Protein AF-A0A6J4BZM1-F1 (afdb_monomer_lite)

Sequence (151 aa):
MLGYVDTMAEWQPSRMEAAGASPVDELRHRTFAWNDILFYLSGPLAELRWRRRSREFLWLAASEMAERRIGDEDIDDDSDLGRVRRRLCWLQPGDERAAFIRAWLEAEELVARNMPATEWIARELCDCGCDARLRGRRRMGRRRCDCAQAH

Radius of gyration: 19.93 Å; chains: 1; bounding box: 48×34×55 Å

Secondary structure (DSSP, 8-state):
--------------HHHHHTS-HHHHHHHHHHHHHHHHHHHHHHHHHHHHTT--HHHHHHHHHHHHHHHHS-TTS-TTSHHHHHHHHHHHHSTT-HHHHHHHHHHHHHHHHHHHHHHHHHHHHHHHHHHHHHHHHHHTTS------TT---

pLDDT: mean 73.4, std 17.33, range [28.84, 94.38]

Structure (mmCIF, N/CA/C/O backbone):
data_AF-A0A6J4BZM1-F1
#
_entry.id   AF-A0A6J4BZM1-F1
#
loop_
_atom_site.group_PDB
_atom_site.id
_atom_site.type_symbol
_atom_site.label_atom_id
_atom_site.label_alt_id
_atom_site.label_comp_id
_atom_site.label_asym_id
_atom_site.label_entity_id
_atom_site.label_seq_id
_atom_site.pdbx_PDB_ins_code
_atom_site.Cartn_x
_atom_site.Cartn_y
_atom_site.Cartn_z
_atom_site.occupancy
_atom_site.B_iso_or_equiv
_atom_site.auth_seq_id
_atom_site.auth_comp_id
_atom_site.auth_asym_id
_atom_site.auth_atom_id
_atom_site.pdbx_PDB_model_num
ATOM 1 N N . MET A 1 1 ? 21.902 -16.511 -4.414 1.00 28.84 1 MET A N 1
ATOM 2 C CA . MET A 1 1 ? 21.233 -16.018 -3.200 1.00 28.84 1 MET A CA 1
ATOM 3 C C . MET A 1 1 ? 21.340 -14.502 -3.240 1.00 28.84 1 MET A C 1
ATOM 5 O O . MET A 1 1 ? 22.362 -13.960 -2.852 1.00 28.84 1 MET A O 1
ATOM 9 N N . LEU A 1 2 ? 20.384 -13.839 -3.898 1.00 31.98 2 LEU A N 1
ATOM 10 C CA . LEU A 1 2 ? 20.263 -12.384 -3.799 1.00 31.98 2 LEU A CA 1
ATOM 11 C C . LEU A 1 2 ? 19.699 -12.137 -2.404 1.00 31.98 2 LEU A C 1
ATOM 13 O O . LEU A 1 2 ? 18.661 -12.704 -2.072 1.00 31.98 2 LEU A O 1
ATOM 17 N N . GLY A 1 3 ? 20.470 -11.443 -1.569 1.00 29.31 3 GLY A N 1
ATOM 18 C CA . GLY A 1 3 ? 20.114 -11.200 -0.181 1.00 29.31 3 GLY A CA 1
ATOM 19 C C . GLY A 1 3 ? 18.758 -10.519 -0.113 1.00 29.31 3 GLY A C 1
ATOM 20 O O . GLY A 1 3 ? 18.568 -9.465 -0.718 1.00 29.31 3 GLY A O 1
ATOM 21 N N . TYR A 1 4 ? 17.835 -11.140 0.619 1.00 35.88 4 TYR A N 1
ATOM 22 C CA . TYR A 1 4 ? 16.756 -10.418 1.271 1.00 35.88 4 TYR A CA 1
ATOM 23 C C . TYR A 1 4 ? 17.425 -9.286 2.049 1.00 35.88 4 TYR A C 1
ATOM 25 O O . TYR A 1 4 ? 18.135 -9.535 3.024 1.00 35.88 4 TYR A O 1
ATOM 33 N N . VAL A 1 5 ? 17.279 -8.051 1.577 1.00 34.88 5 VAL A N 1
ATOM 34 C CA . VAL A 1 5 ? 17.496 -6.903 2.448 1.00 34.88 5 VAL A CA 1
ATOM 35 C C . VAL A 1 5 ? 16.272 -6.901 3.344 1.00 34.88 5 VAL A C 1
ATOM 37 O O . VAL A 1 5 ? 15.248 -6.316 3.010 1.00 34.88 5 VAL A O 1
ATOM 40 N N . ASP A 1 6 ? 16.358 -7.663 4.430 1.00 40.72 6 ASP A N 1
ATOM 41 C CA . ASP A 1 6 ? 15.457 -7.517 5.558 1.00 40.72 6 ASP A CA 1
ATOM 42 C C . ASP A 1 6 ? 15.747 -6.124 6.113 1.00 40.72 6 ASP A C 1
ATOM 44 O O . ASP A 1 6 ? 16.704 -5.900 6.860 1.00 40.72 6 ASP A O 1
ATOM 48 N N . THR A 1 7 ? 15.019 -5.128 5.607 1.00 41.22 7 THR A N 1
ATOM 49 C CA . THR A 1 7 ? 14.983 -3.816 6.235 1.00 41.22 7 THR A CA 1
ATOM 50 C C . THR A 1 7 ? 14.413 -4.035 7.625 1.00 41.22 7 THR A C 1
ATOM 52 O O . THR A 1 7 ? 13.202 -4.119 7.810 1.00 41.22 7 THR A O 1
ATOM 55 N N . MET A 1 8 ? 15.333 -4.177 8.577 1.00 43.66 8 MET A N 1
ATOM 56 C CA . MET A 1 8 ? 15.126 -4.101 10.013 1.00 43.66 8 MET A CA 1
ATOM 57 C C . MET A 1 8 ? 14.169 -2.952 10.331 1.00 43.66 8 MET A C 1
ATOM 59 O O . MET A 1 8 ? 14.572 -1.790 10.344 1.00 43.66 8 MET A O 1
ATOM 63 N N . ALA A 1 9 ? 12.912 -3.285 10.598 1.00 47.09 9 ALA A N 1
ATOM 64 C CA . ALA A 1 9 ? 11.988 -2.435 11.332 1.00 47.09 9 ALA A CA 1
ATOM 65 C C . ALA A 1 9 ? 10.845 -3.280 11.917 1.00 47.09 9 ALA A C 1
ATOM 67 O O . ALA A 1 9 ? 9.665 -2.989 11.726 1.00 47.09 9 ALA A O 1
ATOM 68 N N . GLU A 1 10 ? 11.185 -4.289 12.723 1.00 50.75 10 GLU A N 1
ATOM 69 C CA . GLU A 1 10 ? 10.276 -4.821 13.757 1.00 50.75 10 GLU A CA 1
ATOM 70 C C . GLU A 1 10 ? 10.104 -3.837 14.930 1.00 50.75 10 GLU A C 1
ATOM 72 O O . GLU A 1 10 ? 9.774 -4.215 16.048 1.00 50.75 10 GLU A O 1
ATOM 77 N N . TRP A 1 11 ? 10.334 -2.541 14.716 1.00 52.03 11 TRP A N 1
ATOM 78 C CA . TRP A 1 11 ? 10.111 -1.560 15.760 1.00 52.03 11 TRP A CA 1
ATOM 79 C C . TRP A 1 11 ? 8.682 -1.017 15.659 1.00 52.03 11 TRP A C 1
ATOM 81 O O . TRP A 1 11 ? 8.358 -0.191 14.796 1.00 52.03 11 TRP A O 1
ATOM 91 N N . GLN A 1 12 ? 7.810 -1.541 16.521 1.00 55.53 12 GLN A N 1
ATOM 92 C CA . GLN A 1 12 ? 6.505 -0.979 16.862 1.00 55.53 12 GLN A CA 1
ATOM 93 C C . GLN A 1 12 ? 6.520 -0.647 18.359 1.00 55.53 12 GLN A C 1
ATOM 95 O O . GLN A 1 12 ? 6.734 -1.558 19.160 1.00 55.53 12 GLN A O 1
ATOM 100 N N . PRO A 1 13 ? 6.288 0.611 18.769 1.00 55.56 13 PRO A N 1
ATOM 101 C CA . PRO A 1 13 ? 6.069 0.904 20.176 1.00 55.56 13 PRO A CA 1
ATOM 102 C C . PRO A 1 13 ? 4.768 0.235 20.627 1.00 55.56 13 PRO A C 1
ATOM 104 O O . PRO A 1 13 ? 3.750 0.269 19.922 1.00 55.56 13 PRO A O 1
ATOM 107 N N . SER A 1 14 ? 4.774 -0.368 21.813 1.00 58.22 14 SER A N 1
ATOM 108 C CA . SER A 1 14 ? 3.547 -0.905 22.394 1.00 58.22 14 SER A CA 1
ATOM 109 C C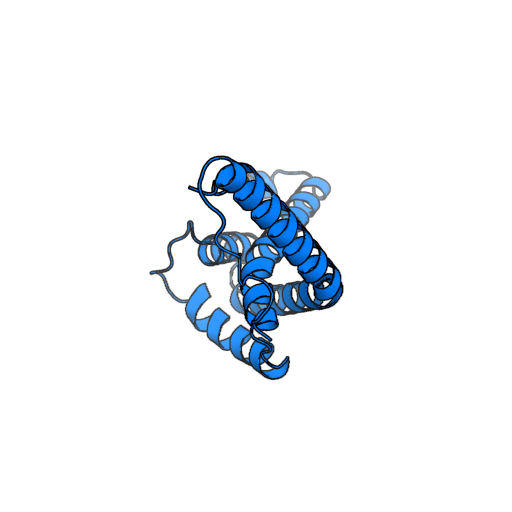 . SER A 1 14 ? 2.519 0.221 22.570 1.00 58.22 14 SER A C 1
ATOM 111 O O . SER A 1 14 ? 2.863 1.389 22.767 1.00 58.22 14 SER A O 1
ATOM 113 N N . ARG A 1 15 ? 1.221 -0.105 22.518 1.00 55.84 15 ARG A N 1
ATOM 114 C CA . ARG A 1 15 ? 0.160 0.898 22.747 1.00 55.84 15 ARG A CA 1
ATOM 115 C C . ARG A 1 15 ? 0.295 1.605 24.094 1.00 55.84 15 ARG A C 1
ATOM 117 O O . ARG A 1 15 ? -0.075 2.766 24.211 1.00 55.84 15 ARG A O 1
ATOM 124 N N . MET A 1 16 ? 0.838 0.904 25.085 1.00 52.22 16 MET A N 1
ATOM 125 C CA . MET A 1 16 ? 1.078 1.437 26.420 1.00 52.22 16 MET A CA 1
ATOM 126 C C . MET A 1 16 ? 2.237 2.446 26.431 1.00 52.22 16 MET A C 1
ATOM 128 O O . MET A 1 16 ? 2.122 3.492 27.058 1.00 52.22 16 MET A O 1
ATOM 132 N N . GLU A 1 17 ? 3.311 2.180 25.682 1.00 56.81 17 GLU A N 1
ATOM 133 C CA . GLU A 1 17 ? 4.425 3.122 25.495 1.00 56.81 17 GLU A CA 1
ATOM 134 C C . GLU A 1 17 ? 4.004 4.349 24.680 1.00 56.81 17 GLU A C 1
ATOM 136 O O . GLU A 1 17 ? 4.387 5.466 25.013 1.00 56.81 17 GLU A O 1
ATOM 141 N N . ALA A 1 18 ? 3.169 4.166 23.652 1.00 58.88 18 ALA A N 1
ATOM 142 C CA . ALA A 1 18 ? 2.638 5.273 22.859 1.00 58.88 18 ALA A CA 1
ATOM 143 C C . ALA A 1 18 ? 1.683 6.170 23.668 1.00 58.88 18 ALA A C 1
ATOM 145 O O . ALA A 1 18 ? 1.732 7.386 23.522 1.00 58.88 18 ALA A O 1
ATOM 146 N N . ALA A 1 19 ? 0.866 5.592 24.557 1.00 57.06 19 ALA A N 1
ATOM 147 C CA . ALA A 1 19 ? -0.035 6.343 25.436 1.00 57.06 19 ALA A CA 1
ATOM 148 C C . ALA A 1 19 ? 0.701 7.153 26.524 1.00 57.06 19 ALA A C 1
ATOM 150 O O . ALA A 1 19 ? 0.136 8.101 27.065 1.00 57.06 19 ALA A O 1
ATOM 151 N N . GLY A 1 20 ? 1.944 6.780 26.850 1.00 56.78 20 GLY A N 1
ATOM 152 C CA . GLY A 1 20 ? 2.820 7.521 27.763 1.00 56.78 20 GLY A CA 1
ATOM 153 C C . GLY A 1 20 ? 3.763 8.514 27.073 1.00 56.78 20 GLY A C 1
ATOM 154 O O . GLY A 1 20 ? 4.496 9.225 27.760 1.00 56.78 20 GLY A O 1
ATOM 155 N N . ALA A 1 21 ? 3.777 8.554 25.738 1.00 62.97 21 ALA A N 1
ATOM 156 C CA . ALA A 1 21 ? 4.662 9.408 24.956 1.00 62.97 21 ALA A CA 1
ATOM 157 C C . ALA A 1 21 ? 4.088 10.824 24.781 1.00 62.97 21 ALA A C 1
ATOM 159 O O . ALA A 1 21 ? 2.886 11.060 24.904 1.00 62.97 21 ALA A O 1
ATOM 160 N N . SER A 1 22 ? 4.957 11.786 24.462 1.00 74.94 22 SER A N 1
ATOM 161 C CA . SER A 1 22 ? 4.508 13.118 24.048 1.00 74.94 22 SER A CA 1
ATOM 162 C C . SER A 1 22 ? 3.604 13.005 22.808 1.00 74.94 22 SER A C 1
ATOM 164 O O . SER A 1 22 ? 3.900 12.195 21.924 1.00 74.94 22 SER A O 1
ATOM 166 N N . PRO A 1 23 ? 2.568 13.854 22.653 1.00 74.94 23 PRO A N 1
ATOM 167 C CA . PRO A 1 23 ? 1.726 13.872 21.451 1.00 74.94 23 PRO A CA 1
ATOM 168 C C . PRO A 1 23 ? 2.521 13.998 20.138 1.00 74.94 23 PRO A C 1
ATOM 170 O O . PRO A 1 23 ? 2.108 13.496 19.093 1.00 74.94 23 PRO A O 1
ATOM 173 N N . VAL A 1 24 ? 3.684 14.657 20.189 1.00 77.50 24 VAL A N 1
ATOM 174 C CA . VAL A 1 24 ? 4.599 14.803 19.045 1.00 77.50 24 VAL A CA 1
ATOM 175 C C . VAL A 1 24 ? 5.243 13.465 18.664 1.00 77.50 24 VAL A C 1
ATOM 177 O O . VAL A 1 24 ? 5.350 13.148 17.478 1.00 77.50 24 VAL A O 1
ATOM 180 N N . ASP A 1 25 ? 5.635 12.662 19.652 1.00 77.81 25 ASP A N 1
ATOM 181 C CA . ASP A 1 25 ? 6.256 11.354 19.431 1.00 77.81 25 ASP A CA 1
ATOM 182 C C . ASP A 1 25 ? 5.223 10.334 18.946 1.00 77.81 25 ASP A C 1
ATOM 184 O O . ASP A 1 25 ? 5.493 9.566 18.022 1.00 77.81 25 ASP A O 1
ATOM 188 N N . GLU A 1 26 ? 4.001 10.384 19.482 1.00 78.06 26 GLU A N 1
ATOM 189 C CA . GLU A 1 26 ? 2.882 9.566 19.006 1.00 78.06 26 GLU A CA 1
ATOM 190 C C . GLU A 1 26 ? 2.573 9.840 17.524 1.00 78.06 26 GLU A C 1
ATOM 192 O O . GLU A 1 26 ? 2.475 8.905 16.721 1.00 78.06 26 GLU A O 1
ATOM 197 N N . LEU A 1 27 ? 2.482 11.117 17.126 1.00 80.50 27 LEU A N 1
ATOM 198 C CA . LEU A 1 27 ? 2.262 11.506 15.729 1.00 80.50 27 LEU A CA 1
ATOM 199 C C . LEU A 1 27 ? 3.384 10.991 14.816 1.00 80.50 27 LEU A C 1
ATOM 201 O O . LEU A 1 27 ? 3.127 10.496 13.712 1.00 80.50 27 LEU A O 1
ATOM 205 N N . ARG A 1 28 ? 4.631 11.075 15.282 1.00 82.06 28 ARG A N 1
ATOM 206 C CA . ARG A 1 28 ? 5.799 10.595 14.544 1.00 82.06 28 ARG A CA 1
ATOM 207 C C . ARG A 1 28 ? 5.763 9.077 14.360 1.00 82.06 28 ARG A C 1
ATOM 209 O O . ARG A 1 28 ? 5.959 8.604 13.242 1.00 82.06 28 ARG A O 1
ATOM 216 N N . HIS A 1 29 ? 5.452 8.317 15.410 1.00 81.75 29 HIS A N 1
ATOM 217 C CA . HIS A 1 29 ? 5.317 6.859 15.330 1.00 81.75 29 HIS A CA 1
ATOM 218 C C . HIS A 1 29 ? 4.198 6.437 14.378 1.00 81.75 29 HIS A C 1
ATOM 220 O O . HIS A 1 29 ? 4.388 5.524 13.574 1.00 81.75 29 HIS A O 1
ATOM 226 N N . ARG A 1 30 ? 3.057 7.137 14.406 1.00 84.50 30 ARG A N 1
ATOM 227 C CA . ARG A 1 30 ? 1.959 6.887 13.464 1.00 84.50 30 ARG A CA 1
ATOM 228 C C . ARG A 1 30 ? 2.368 7.143 12.018 1.00 84.50 30 ARG A C 1
ATOM 230 O O . ARG A 1 30 ? 2.072 6.328 11.149 1.00 84.50 30 ARG A O 1
ATOM 237 N N . THR A 1 31 ? 3.086 8.237 11.778 1.00 85.88 31 THR A N 1
ATOM 238 C CA . THR A 1 31 ? 3.595 8.586 10.444 1.00 85.88 31 THR A CA 1
ATOM 239 C C . THR A 1 31 ? 4.559 7.521 9.922 1.00 85.88 31 THR A C 1
ATOM 241 O O . THR A 1 31 ? 4.428 7.085 8.782 1.00 85.88 31 THR A O 1
ATOM 244 N N . PHE A 1 32 ? 5.493 7.046 10.754 1.00 84.50 32 PHE A N 1
ATOM 245 C CA . PHE A 1 32 ? 6.405 5.970 10.359 1.00 84.50 32 PHE A CA 1
ATOM 246 C C . PHE A 1 32 ? 5.674 4.661 10.069 1.00 84.50 32 PHE A C 1
ATOM 248 O O . PHE A 1 32 ? 5.908 4.062 9.026 1.00 84.50 32 PHE A O 1
ATOM 255 N N . ALA A 1 33 ? 4.739 4.256 10.932 1.00 86.50 33 ALA A N 1
ATOM 256 C CA . ALA A 1 33 ? 3.959 3.044 10.707 1.00 86.50 33 ALA A CA 1
ATOM 257 C C . ALA A 1 33 ? 3.133 3.110 9.409 1.00 86.50 33 ALA A C 1
ATOM 259 O O . ALA A 1 33 ? 3.001 2.097 8.727 1.00 86.50 33 ALA A O 1
ATOM 260 N N . TRP A 1 34 ? 2.605 4.286 9.048 1.00 91.12 34 TRP A N 1
ATOM 261 C CA . TRP A 1 34 ? 1.911 4.479 7.773 1.00 91.12 34 TRP A CA 1
ATOM 262 C C . TRP A 1 34 ? 2.866 4.363 6.582 1.00 91.12 34 TRP A C 1
ATOM 264 O O . TRP A 1 34 ? 2.578 3.636 5.637 1.00 91.12 34 TRP A O 1
ATOM 274 N N . ASN A 1 35 ? 4.037 4.998 6.654 1.00 88.06 35 ASN A N 1
ATOM 275 C CA . ASN A 1 35 ? 5.049 4.899 5.601 1.00 88.06 35 ASN A CA 1
ATOM 276 C C . ASN A 1 35 ? 5.543 3.461 5.394 1.00 88.06 35 ASN A C 1
ATOM 278 O O . ASN A 1 35 ? 5.720 3.048 4.250 1.00 88.06 35 ASN A O 1
ATOM 282 N N . ASP A 1 36 ? 5.705 2.686 6.470 1.00 87.75 36 ASP A N 1
ATOM 283 C CA . ASP A 1 36 ? 6.045 1.262 6.386 1.00 87.75 36 ASP A CA 1
ATOM 284 C C . ASP A 1 36 ? 4.971 0.484 5.619 1.00 87.75 36 ASP A C 1
ATOM 286 O O . ASP A 1 36 ? 5.291 -0.305 4.734 1.00 87.75 36 ASP A O 1
ATOM 290 N N . ILE A 1 37 ? 3.687 0.731 5.907 1.00 90.56 37 ILE A N 1
ATOM 291 C CA . ILE A 1 37 ? 2.580 0.100 5.176 1.00 90.56 37 ILE A CA 1
ATOM 292 C C . ILE A 1 37 ? 2.670 0.427 3.682 1.00 90.56 37 ILE A C 1
ATOM 294 O O . ILE A 1 37 ? 2.581 -0.477 2.850 1.00 90.56 37 ILE A O 1
ATOM 298 N N . LEU A 1 38 ? 2.866 1.702 3.332 1.00 91.94 38 LEU A N 1
ATOM 299 C CA . LEU A 1 38 ? 2.989 2.123 1.934 1.00 91.94 38 LEU A CA 1
ATOM 300 C C . LEU A 1 38 ? 4.189 1.452 1.253 1.00 91.94 38 LEU A C 1
ATOM 302 O O . LEU A 1 38 ? 4.080 1.010 0.108 1.00 91.94 38 LEU A O 1
ATOM 306 N N . PHE A 1 39 ? 5.311 1.327 1.965 1.00 87.56 39 PHE A N 1
ATOM 307 C CA . PHE A 1 39 ? 6.503 0.639 1.484 1.00 87.56 39 PHE A CA 1
ATOM 308 C C . PHE A 1 39 ? 6.232 -0.847 1.213 1.00 87.56 39 PHE A C 1
ATOM 310 O O . PHE A 1 39 ? 6.478 -1.303 0.095 1.00 87.56 39 PHE A O 1
ATOM 317 N N . TYR A 1 40 ? 5.648 -1.580 2.166 1.00 87.00 40 TYR A N 1
ATOM 318 C CA . TYR A 1 40 ? 5.324 -3.0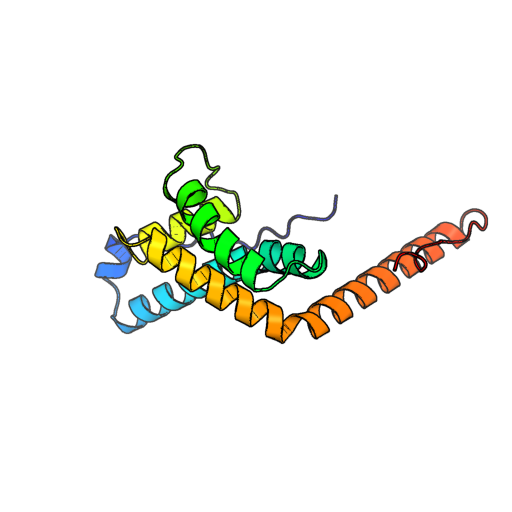03 2.000 1.00 87.00 40 TYR A CA 1
ATOM 319 C C . TYR A 1 40 ? 4.324 -3.258 0.862 1.00 87.00 40 TYR A C 1
ATOM 321 O O . TYR A 1 40 ? 4.439 -4.248 0.142 1.00 87.00 40 TYR A O 1
ATOM 329 N N . LEU A 1 41 ? 3.365 -2.354 0.637 1.00 89.62 41 LEU A N 1
ATOM 330 C CA . LEU A 1 41 ? 2.408 -2.473 -0.471 1.00 89.62 41 LEU A CA 1
ATOM 331 C C . LEU A 1 41 ? 3.015 -2.116 -1.837 1.00 89.62 41 LEU A C 1
ATOM 333 O O . LEU A 1 41 ? 2.539 -2.597 -2.869 1.00 89.62 41 LEU A O 1
ATOM 337 N N . SER A 1 42 ? 4.062 -1.286 -1.867 1.00 88.00 42 SER A N 1
ATOM 338 C CA . SER A 1 42 ? 4.617 -0.748 -3.113 1.00 88.00 42 SER A CA 1
ATOM 339 C C . SER A 1 42 ? 5.180 -1.823 -4.048 1.00 88.00 42 SER A C 1
ATOM 341 O O . SER A 1 42 ? 4.957 -1.750 -5.256 1.00 88.00 42 SER A O 1
ATOM 343 N N . GLY A 1 43 ? 5.845 -2.851 -3.509 1.00 83.75 43 GLY A N 1
ATOM 344 C CA . GLY A 1 43 ? 6.419 -3.953 -4.289 1.00 83.75 43 GLY A CA 1
ATOM 345 C C . GLY A 1 43 ? 5.357 -4.750 -5.060 1.00 83.75 43 GLY A C 1
ATOM 346 O O . GLY A 1 43 ? 5.388 -4.760 -6.295 1.00 83.75 43 GLY A O 1
ATOM 347 N N . PRO A 1 44 ? 4.373 -5.360 -4.371 1.00 83.56 44 PRO A N 1
ATOM 348 C CA . PRO A 1 44 ? 3.274 -6.076 -5.019 1.00 83.56 44 PRO A CA 1
ATOM 349 C C . PRO A 1 44 ? 2.494 -5.216 -6.026 1.00 83.56 44 PRO A C 1
ATOM 351 O O . PRO A 1 44 ? 2.134 -5.684 -7.108 1.00 83.56 44 PRO A O 1
ATOM 354 N N . LEU A 1 45 ? 2.256 -3.938 -5.715 1.00 87.94 45 LEU A N 1
ATOM 355 C CA . LEU A 1 45 ? 1.558 -3.021 -6.619 1.00 87.94 45 LEU A CA 1
ATOM 356 C C . LEU A 1 45 ? 2.379 -2.674 -7.865 1.00 87.94 45 LEU A C 1
ATOM 358 O O . LEU A 1 45 ? 1.820 -2.587 -8.963 1.00 87.94 45 LEU A O 1
ATOM 362 N N . ALA A 1 46 ? 3.694 -2.508 -7.722 1.00 86.50 46 ALA A N 1
ATOM 363 C CA . ALA A 1 46 ? 4.595 -2.319 -8.853 1.00 86.50 46 ALA A CA 1
ATOM 364 C C . ALA A 1 46 ? 4.600 -3.554 -9.765 1.00 86.50 46 ALA A C 1
ATOM 366 O O . ALA A 1 46 ? 4.518 -3.406 -10.984 1.00 86.50 46 ALA A O 1
ATOM 367 N N . GLU A 1 47 ? 4.592 -4.767 -9.200 1.00 83.94 47 GLU A N 1
ATOM 368 C CA . GLU A 1 47 ? 4.484 -6.010 -9.974 1.00 83.94 47 GLU A CA 1
ATOM 369 C C . GLU A 1 47 ? 3.162 -6.085 -10.757 1.00 83.94 47 GLU A C 1
ATOM 371 O O . GLU A 1 47 ? 3.149 -6.408 -11.951 1.00 83.94 47 GLU A O 1
ATOM 376 N N . LEU A 1 48 ? 2.035 -5.755 -10.118 1.00 84.00 48 LEU A N 1
ATOM 377 C CA . LEU A 1 48 ? 0.730 -5.759 -10.783 1.00 84.00 48 LEU A CA 1
ATOM 378 C C . LEU A 1 48 ? 0.665 -4.743 -11.931 1.00 84.00 48 LEU A C 1
ATOM 380 O O . LEU A 1 48 ? 0.117 -5.051 -12.996 1.00 84.00 48 LEU A O 1
ATOM 384 N N . ARG A 1 49 ? 1.256 -3.558 -11.748 1.00 83.56 49 ARG A N 1
ATOM 385 C CA . ARG A 1 49 ? 1.367 -2.551 -12.810 1.00 83.56 49 ARG A CA 1
ATOM 386 C C . ARG A 1 49 ? 2.294 -2.963 -13.933 1.00 83.56 49 ARG A C 1
ATOM 388 O O . ARG A 1 49 ? 1.945 -2.765 -15.093 1.00 83.56 49 ARG A O 1
ATOM 395 N N . TRP A 1 50 ? 3.432 -3.568 -13.611 1.00 82.12 50 TRP A N 1
ATOM 396 C CA . TRP A 1 50 ? 4.354 -4.108 -14.606 1.00 82.12 50 TRP A CA 1
ATOM 397 C C . TRP A 1 50 ? 3.656 -5.127 -15.517 1.00 82.12 50 TRP A C 1
ATOM 399 O O . TRP A 1 50 ? 3.838 -5.123 -16.733 1.00 82.12 50 TRP A O 1
ATOM 409 N N . ARG A 1 51 ? 2.744 -5.933 -14.957 1.00 82.19 51 ARG A N 1
ATOM 410 C CA . ARG A 1 51 ? 1.863 -6.849 -15.709 1.00 82.19 51 ARG A CA 1
ATOM 411 C C . ARG A 1 51 ? 0.740 -6.151 -16.495 1.00 82.19 51 ARG A C 1
ATOM 413 O O . ARG A 1 51 ? -0.157 -6.830 -16.992 1.00 82.19 51 ARG A O 1
ATOM 420 N N . ARG A 1 52 ? 0.777 -4.818 -16.611 1.00 79.25 52 ARG A N 1
ATOM 421 C CA . ARG A 1 52 ? -0.168 -3.959 -17.346 1.00 79.25 52 ARG A CA 1
ATOM 422 C C . ARG A 1 52 ? -1.630 -4.179 -16.953 1.00 79.25 52 ARG A C 1
ATOM 424 O O . ARG A 1 52 ? -2.524 -4.145 -17.798 1.00 79.25 52 ARG A O 1
ATOM 431 N N . ARG A 1 53 ? -1.891 -4.421 -15.665 1.00 79.19 53 ARG A N 1
ATOM 432 C CA . ARG A 1 53 ? -3.264 -4.455 -15.146 1.00 79.19 53 ARG A CA 1
ATOM 433 C C . ARG A 1 53 ? -3.872 -3.053 -15.187 1.00 79.19 53 ARG A C 1
ATOM 435 O O . ARG A 1 53 ? -3.175 -2.070 -14.943 1.00 79.19 53 ARG A O 1
ATOM 442 N N . SER A 1 54 ? -5.164 -2.971 -15.514 1.00 79.31 54 SER A N 1
ATOM 443 C CA . SER A 1 54 ? -5.873 -1.691 -15.542 1.00 79.31 54 SER A CA 1
ATOM 444 C C . SER A 1 54 ? -6.023 -1.123 -14.130 1.00 79.31 54 SER A C 1
ATOM 446 O O . SER A 1 54 ? -5.968 -1.854 -13.136 1.00 79.31 54 SER A O 1
ATOM 448 N N . ARG A 1 55 ? -6.236 0.190 -14.036 1.00 77.56 55 ARG A N 1
ATOM 449 C CA . ARG A 1 55 ? -6.442 0.869 -12.753 1.00 77.56 55 ARG A CA 1
ATOM 450 C C . ARG A 1 55 ? -7.683 0.338 -12.033 1.00 77.56 55 ARG A C 1
ATOM 452 O O . ARG A 1 55 ? -7.645 0.093 -10.834 1.00 77.56 55 ARG A O 1
ATOM 459 N N . GLU A 1 56 ? -8.754 0.088 -12.777 1.00 78.19 56 GLU A N 1
ATOM 460 C CA . GLU A 1 56 ? -10.013 -0.463 -12.268 1.00 78.19 56 GLU A CA 1
ATOM 461 C C . GLU A 1 56 ? -9.802 -1.853 -11.661 1.00 78.19 56 GLU A C 1
ATOM 463 O O . GLU A 1 56 ? -10.351 -2.157 -10.604 1.00 78.19 56 GLU A O 1
ATOM 468 N N . PHE A 1 57 ? -8.949 -2.678 -12.278 1.00 82.44 57 PHE A N 1
ATOM 469 C CA . PHE A 1 57 ? -8.583 -3.980 -11.727 1.00 82.44 57 PHE A CA 1
ATOM 470 C C . PHE A 1 57 ? -7.842 -3.845 -10.392 1.00 82.44 57 PHE A C 1
ATOM 472 O O . PHE A 1 57 ? -8.156 -4.565 -9.449 1.00 82.44 57 PHE A O 1
ATOM 479 N N . LEU A 1 58 ? -6.885 -2.917 -10.287 1.00 78.75 58 LEU A N 1
ATOM 480 C CA . LEU A 1 58 ? -6.143 -2.680 -9.040 1.00 78.75 58 LEU A CA 1
ATOM 481 C C . LEU A 1 58 ? -7.059 -2.212 -7.904 1.00 78.75 58 LEU A C 1
ATOM 483 O O . LEU A 1 58 ? -6.827 -2.555 -6.746 1.00 78.75 58 LEU A O 1
ATOM 487 N N . TRP A 1 59 ? -8.096 -1.445 -8.239 1.00 76.56 59 TRP A N 1
ATOM 488 C CA . TRP A 1 59 ? -9.079 -0.938 -7.285 1.00 76.56 59 TRP A CA 1
ATOM 489 C C . TRP A 1 59 ? -10.041 -2.030 -6.813 1.00 76.56 59 TRP A C 1
ATOM 491 O O . TRP A 1 59 ? -10.305 -2.140 -5.617 1.00 76.56 59 TRP A O 1
ATOM 501 N N . LEU A 1 60 ? -10.519 -2.877 -7.728 1.00 79.25 60 LEU A N 1
ATOM 502 C CA . LEU A 1 60 ? -11.330 -4.046 -7.375 1.00 79.25 60 LEU A CA 1
ATOM 503 C C . LEU A 1 60 ? -10.531 -5.031 -6.513 1.00 79.25 60 LEU A C 1
ATOM 505 O O . LEU A 1 60 ? -11.018 -5.484 -5.476 1.00 79.25 60 LEU A O 1
ATOM 509 N N . ALA A 1 61 ? -9.273 -5.277 -6.888 1.00 80.44 61 ALA A N 1
ATOM 510 C CA . ALA A 1 61 ? -8.367 -6.130 -6.131 1.00 80.44 61 ALA A CA 1
ATOM 511 C C . ALA A 1 61 ? -8.130 -5.612 -4.705 1.00 80.44 61 ALA A C 1
ATOM 513 O O . ALA A 1 61 ? -7.965 -6.421 -3.801 1.00 80.44 61 ALA A O 1
ATOM 514 N N . ALA A 1 62 ? -8.161 -4.295 -4.473 1.00 80.62 62 ALA A N 1
ATOM 515 C CA . ALA A 1 62 ? -7.975 -3.724 -3.139 1.00 80.62 62 ALA A CA 1
ATOM 516 C C . ALA A 1 62 ? -9.027 -4.225 -2.136 1.00 80.62 62 ALA A C 1
ATOM 518 O O . ALA A 1 62 ? -8.681 -4.608 -1.022 1.00 80.62 62 ALA A O 1
ATOM 519 N N . SER A 1 63 ? -10.303 -4.251 -2.538 1.00 77.44 63 SER A N 1
ATOM 520 C CA . SER A 1 63 ? -11.402 -4.680 -1.659 1.00 77.44 63 SER A CA 1
ATOM 521 C C . SER A 1 63 ? -11.354 -6.184 -1.388 1.00 77.44 63 SER A C 1
ATOM 523 O O . SER A 1 63 ? -11.455 -6.608 -0.239 1.00 77.44 63 SER A O 1
ATOM 525 N N . GLU A 1 64 ? -11.119 -6.983 -2.431 1.00 81.50 64 GLU A N 1
ATOM 526 C CA . GLU A 1 64 ? -10.987 -8.442 -2.324 1.00 81.50 64 GLU A CA 1
ATOM 527 C C . GLU A 1 64 ? -9.767 -8.840 -1.475 1.00 81.50 64 GLU A C 1
ATOM 529 O O . GLU A 1 64 ? -9.833 -9.753 -0.649 1.00 81.50 64 GLU A O 1
ATOM 534 N N . MET A 1 65 ? -8.651 -8.124 -1.634 1.00 79.12 65 MET A N 1
ATOM 535 C CA . MET A 1 65 ? -7.455 -8.327 -0.821 1.00 79.12 65 MET A CA 1
ATOM 536 C C . MET A 1 65 ? -7.675 -7.881 0.619 1.00 79.12 65 MET A C 1
ATOM 538 O O . MET A 1 65 ? -7.216 -8.578 1.511 1.00 79.12 65 MET A O 1
ATOM 542 N N . ALA A 1 66 ? -8.401 -6.792 0.878 1.00 78.44 66 ALA A N 1
ATOM 543 C CA . ALA A 1 66 ? -8.715 -6.381 2.246 1.00 78.44 66 ALA A CA 1
ATOM 544 C C . ALA A 1 66 ? -9.524 -7.460 2.985 1.00 78.44 66 ALA A C 1
ATOM 546 O O . ALA A 1 66 ? -9.211 -7.795 4.124 1.00 78.44 66 ALA A O 1
ATOM 547 N N . GLU A 1 67 ? -10.525 -8.047 2.325 1.00 78.50 67 GLU A N 1
ATOM 548 C CA . GLU A 1 67 ? -11.353 -9.115 2.901 1.00 78.50 67 GLU A CA 1
ATOM 549 C C . GLU A 1 67 ? -10.542 -10.371 3.208 1.00 78.50 67 GLU A C 1
ATOM 551 O O . GLU A 1 67 ? -10.602 -10.886 4.322 1.00 78.50 67 GLU A O 1
ATOM 556 N N . ARG A 1 68 ? -9.727 -10.822 2.251 1.00 78.50 68 ARG A N 1
ATOM 557 C CA . ARG A 1 68 ? -8.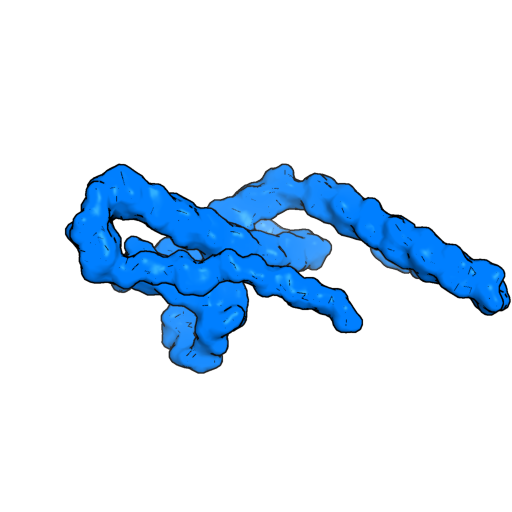881 -12.004 2.444 1.00 78.50 68 ARG A CA 1
ATOM 558 C C . ARG A 1 68 ? -7.711 -11.765 3.383 1.00 78.50 68 ARG A C 1
ATOM 560 O O . ARG A 1 68 ? -7.222 -12.719 3.956 1.00 78.50 68 ARG A O 1
ATOM 567 N N . ARG A 1 69 ? -7.183 -10.540 3.474 1.00 74.06 69 ARG A N 1
ATOM 568 C CA . ARG A 1 69 ? -5.901 -10.284 4.152 1.00 74.06 69 ARG A CA 1
ATOM 569 C C . ARG A 1 69 ? -6.012 -9.718 5.554 1.00 74.06 69 ARG A C 1
ATOM 571 O O . ARG A 1 69 ? -5.083 -9.873 6.337 1.00 74.06 69 ARG A O 1
ATOM 578 N N . ILE A 1 70 ? -7.135 -9.092 5.878 1.00 75.38 70 ILE A N 1
ATOM 579 C CA . ILE A 1 70 ? -7.409 -8.624 7.237 1.00 75.38 70 ILE A CA 1
ATOM 580 C C . ILE A 1 70 ? -8.190 -9.678 8.028 1.00 75.38 70 ILE A C 1
ATOM 582 O O . ILE A 1 70 ? -7.950 -9.823 9.221 1.00 75.38 70 ILE A O 1
ATOM 586 N N . GLY A 1 71 ? -9.089 -10.423 7.375 1.00 68.12 71 GLY A N 1
ATOM 587 C CA . GLY A 1 71 ? -9.967 -11.391 8.040 1.00 68.12 71 GLY A CA 1
ATOM 588 C C . GLY A 1 71 ? -9.423 -12.816 8.170 1.00 68.12 71 GLY A C 1
ATOM 589 O O . GLY A 1 71 ? -10.040 -13.614 8.865 1.00 68.12 71 GLY A O 1
ATOM 590 N N . ASP A 1 72 ? -8.316 -13.149 7.504 1.00 73.00 72 ASP A N 1
ATOM 591 C CA . ASP A 1 72 ? -7.752 -14.502 7.506 1.00 73.00 72 ASP A CA 1
ATOM 592 C C . ASP A 1 72 ? -6.651 -14.631 8.572 1.00 73.00 72 ASP A C 1
ATOM 594 O O . ASP A 1 72 ? -5.676 -13.869 8.584 1.00 73.00 72 ASP A O 1
ATOM 598 N N . GLU A 1 73 ? -6.837 -15.570 9.501 1.00 67.50 73 GLU A N 1
ATOM 599 C CA . GLU A 1 73 ? -5.890 -15.857 10.583 1.00 67.50 73 GLU A CA 1
ATOM 600 C C . GLU A 1 73 ? -4.656 -16.622 10.080 1.00 67.50 73 GLU A C 1
ATOM 602 O O . GLU A 1 73 ? -3.604 -16.530 10.711 1.00 67.50 73 GLU A O 1
ATOM 607 N N . ASP A 1 74 ? -4.738 -17.270 8.910 1.00 71.94 74 ASP A N 1
ATOM 608 C CA . ASP A 1 74 ? -3.679 -18.125 8.351 1.00 71.94 74 ASP A CA 1
ATOM 609 C C . ASP A 1 74 ? -2.557 -17.346 7.635 1.00 71.94 74 ASP A C 1
ATOM 611 O O . ASP A 1 74 ? -1.658 -17.926 7.016 1.00 71.94 74 ASP A O 1
ATOM 615 N N . ILE A 1 75 ? -2.584 -16.014 7.682 1.00 70.44 75 ILE A N 1
ATOM 616 C CA . ILE A 1 75 ? -1.547 -15.193 7.058 1.00 70.44 75 ILE A CA 1
ATOM 617 C C . ILE A 1 75 ? -0.326 -15.162 7.951 1.00 70.44 75 ILE A C 1
ATOM 619 O O . ILE A 1 75 ? -0.368 -14.631 9.058 1.00 70.44 75 ILE A O 1
ATOM 623 N N . ASP A 1 76 ? 0.778 -15.658 7.396 1.00 76.81 76 ASP A N 1
ATOM 624 C CA . ASP A 1 76 ? 2.100 -15.500 7.977 1.00 76.81 76 ASP A CA 1
ATOM 625 C C . ASP A 1 76 ? 2.376 -14.019 8.254 1.00 76.81 76 ASP A C 1
ATOM 627 O O . ASP A 1 76 ? 2.465 -13.187 7.338 1.00 76.81 76 ASP A O 1
ATOM 631 N N . ASP A 1 77 ? 2.492 -13.708 9.538 1.00 72.56 77 ASP A N 1
ATOM 632 C CA . ASP A 1 77 ? 2.712 -12.369 10.052 1.00 72.56 77 ASP A CA 1
ATOM 633 C C . ASP A 1 77 ? 4.014 -11.759 9.514 1.00 72.56 77 ASP A C 1
ATOM 635 O O . ASP A 1 77 ? 4.102 -10.533 9.379 1.00 72.56 77 ASP A O 1
ATOM 639 N N . ASP A 1 78 ? 4.994 -12.583 9.138 1.00 75.00 78 ASP A N 1
ATOM 640 C CA . ASP A 1 78 ? 6.294 -12.127 8.643 1.00 75.00 78 ASP A CA 1
ATOM 641 C C . ASP A 1 78 ? 6.307 -11.801 7.147 1.00 75.00 78 ASP A C 1
ATOM 643 O O . ASP A 1 78 ? 7.227 -11.122 6.676 1.00 75.00 78 ASP A O 1
ATOM 647 N N . SER A 1 79 ? 5.249 -12.171 6.418 1.00 76.50 79 SER A N 1
ATOM 648 C CA . SER A 1 79 ? 5.021 -11.724 5.041 1.00 76.50 79 SER A CA 1
ATOM 649 C C . SER A 1 79 ? 4.747 -10.215 4.967 1.00 76.50 79 SER A C 1
ATOM 651 O O . SER A 1 79 ? 4.239 -9.624 5.918 1.00 76.50 79 SER A O 1
ATOM 653 N N . ASP A 1 80 ? 4.995 -9.576 3.816 1.00 77.19 80 ASP A N 1
ATOM 654 C CA . ASP A 1 80 ? 4.700 -8.142 3.620 1.00 77.19 80 ASP A CA 1
ATOM 655 C C . ASP A 1 80 ? 3.244 -7.793 3.981 1.00 77.19 80 ASP A C 1
ATOM 657 O O . ASP A 1 80 ? 2.970 -6.772 4.611 1.00 77.19 80 ASP A O 1
ATOM 661 N N . LEU A 1 81 ? 2.298 -8.676 3.646 1.00 79.69 81 LEU A N 1
ATOM 662 C CA . LEU A 1 81 ? 0.880 -8.497 3.968 1.00 79.69 81 LEU A CA 1
ATOM 663 C C . LEU A 1 81 ? 0.579 -8.735 5.455 1.00 79.69 81 LEU A C 1
ATOM 665 O O . LEU A 1 81 ? -0.245 -8.014 6.018 1.00 79.69 81 LEU A O 1
ATOM 669 N N . GLY A 1 82 ? 1.263 -9.680 6.104 1.00 80.44 82 GLY A N 1
ATOM 670 C CA . GLY A 1 82 ? 1.202 -9.873 7.555 1.00 80.44 82 GLY A CA 1
ATOM 671 C C . GLY A 1 82 ? 1.741 -8.660 8.319 1.00 80.44 82 GLY A C 1
ATOM 672 O O . GLY A 1 82 ? 1.100 -8.154 9.244 1.00 80.44 82 GLY A O 1
ATOM 673 N N . ARG A 1 83 ? 2.859 -8.085 7.857 1.00 83.81 83 ARG A N 1
ATOM 674 C CA . ARG A 1 83 ? 3.436 -6.838 8.385 1.00 83.81 83 ARG A CA 1
ATOM 675 C C . ARG A 1 83 ? 2.471 -5.659 8.223 1.00 83.81 83 ARG A C 1
ATOM 677 O O . ARG A 1 83 ? 2.276 -4.907 9.180 1.00 83.81 83 ARG A O 1
ATOM 684 N N . VAL A 1 84 ? 1.811 -5.528 7.068 1.00 87.12 84 VAL A N 1
ATOM 685 C CA . VAL A 1 84 ? 0.753 -4.524 6.842 1.00 87.12 84 VAL A CA 1
ATOM 686 C C . VAL A 1 84 ? -0.413 -4.721 7.811 1.00 87.12 84 VAL A C 1
ATOM 688 O O . VAL A 1 84 ? -0.816 -3.758 8.465 1.00 87.12 84 VAL A O 1
ATOM 691 N N . ARG A 1 85 ? -0.919 -5.953 7.962 1.00 85.88 85 ARG A N 1
ATOM 692 C CA . ARG A 1 85 ? -2.004 -6.279 8.901 1.00 85.88 85 ARG A CA 1
ATOM 693 C C . ARG A 1 85 ? -1.643 -5.855 10.324 1.00 85.88 85 ARG A C 1
ATOM 695 O O . ARG A 1 85 ? -2.376 -5.069 10.918 1.00 85.88 85 ARG A O 1
ATOM 702 N N . ARG A 1 86 ? -0.479 -6.275 10.838 1.00 84.44 86 ARG A N 1
ATOM 703 C CA . ARG A 1 86 ? 0.003 -5.914 12.188 1.00 84.44 86 ARG A CA 1
ATOM 704 C C . ARG A 1 86 ? 0.056 -4.396 12.392 1.00 84.44 86 ARG A C 1
ATOM 706 O O . ARG A 1 86 ? -0.428 -3.883 13.401 1.00 84.44 86 ARG A O 1
ATOM 713 N N . ARG A 1 87 ? 0.604 -3.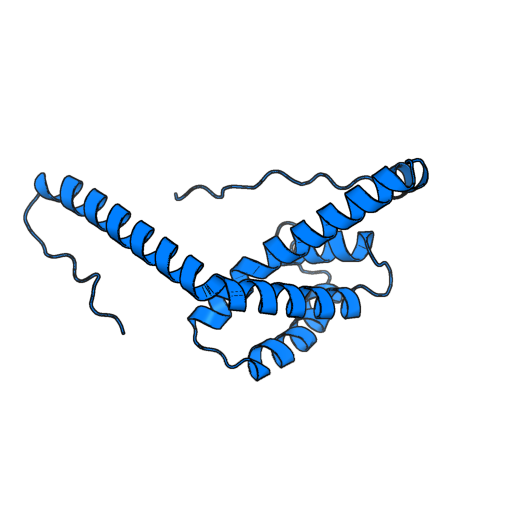658 11.419 1.00 85.81 87 ARG A N 1
ATOM 714 C CA . ARG A 1 87 ? 0.711 -2.188 11.474 1.00 85.81 87 ARG A CA 1
ATOM 715 C C . ARG A 1 87 ? -0.663 -1.511 11.463 1.00 85.81 87 ARG A C 1
ATOM 717 O O . ARG A 1 87 ? -0.867 -0.558 12.213 1.00 85.81 87 ARG A O 1
ATOM 724 N N . LEU A 1 88 ? -1.607 -2.007 10.662 1.00 89.00 88 LEU A N 1
ATOM 725 C CA . LEU A 1 88 ? -2.974 -1.484 10.598 1.00 89.00 88 LEU A CA 1
ATOM 726 C C . LEU A 1 88 ? -3.765 -1.775 11.874 1.00 89.00 88 LEU A C 1
ATOM 728 O O . LEU A 1 88 ? -4.370 -0.851 12.410 1.00 89.00 88 LEU A O 1
ATOM 732 N N . CYS A 1 89 ? -3.687 -2.998 12.408 1.00 87.12 89 CYS A N 1
ATOM 733 C CA . CYS A 1 89 ? -4.298 -3.358 13.690 1.00 87.12 89 CYS A CA 1
ATOM 734 C C . CYS A 1 89 ? -3.808 -2.454 14.823 1.00 87.12 89 CYS A C 1
ATOM 736 O O . CYS A 1 89 ? -4.589 -2.092 15.703 1.00 87.12 89 CYS A O 1
ATOM 738 N N . TRP A 1 90 ? -2.528 -2.058 14.805 1.00 85.62 90 TRP A N 1
ATOM 739 C CA . TRP A 1 90 ? -1.972 -1.109 15.769 1.00 85.62 90 TRP A CA 1
ATOM 740 C C . TRP A 1 90 ? -2.456 0.330 15.526 1.00 85.62 90 TRP A C 1
ATOM 742 O O . TRP A 1 90 ? -2.896 0.980 16.480 1.00 85.62 90 TRP A O 1
ATOM 752 N N . LEU A 1 91 ? -2.420 0.810 14.277 1.00 86.00 91 LEU A N 1
ATOM 753 C CA . LEU A 1 91 ? -2.780 2.182 13.899 1.00 86.00 91 LEU A CA 1
ATOM 754 C C . LEU A 1 91 ? -4.274 2.496 14.043 1.00 86.00 91 LEU A C 1
ATOM 756 O O . LEU A 1 91 ? -4.618 3.565 14.547 1.00 86.00 91 LEU A O 1
ATOM 760 N N . GLN A 1 92 ? -5.142 1.614 13.543 1.00 84.88 92 GLN A N 1
ATOM 761 C CA . GLN A 1 92 ? -6.590 1.823 13.416 1.00 84.88 92 GLN A CA 1
ATOM 762 C C . GLN A 1 92 ? -7.356 0.555 13.835 1.00 84.88 92 GLN A C 1
ATOM 764 O O . GLN A 1 92 ? -7.906 -0.141 12.983 1.00 84.88 92 GLN A O 1
ATOM 769 N N . PRO A 1 93 ? -7.382 0.234 15.144 1.00 84.56 93 PRO A N 1
ATOM 770 C CA . PRO A 1 93 ? -8.082 -0.948 15.637 1.00 84.56 93 PRO A CA 1
ATOM 771 C C . PRO A 1 93 ? -9.580 -0.868 15.340 1.00 84.56 93 PRO A C 1
ATOM 773 O O . PRO A 1 93 ? -10.218 0.135 15.665 1.00 84.56 93 PRO A O 1
ATOM 776 N N . GLY A 1 94 ? -10.142 -1.933 14.775 1.00 85.94 94 GLY A N 1
ATOM 777 C CA . GLY A 1 94 ? -11.555 -2.021 14.402 1.00 85.94 94 GLY A CA 1
ATOM 778 C C . GLY A 1 94 ? -11.926 -1.321 13.090 1.00 85.94 94 GLY A C 1
ATOM 779 O O . GLY A 1 94 ? -13.084 -1.403 12.683 1.00 85.94 94 GLY A O 1
ATOM 780 N N . ASP A 1 95 ? -10.977 -0.655 12.424 1.00 89.19 95 ASP A N 1
ATOM 781 C CA . ASP A 1 95 ? -11.158 -0.046 11.097 1.00 89.19 95 ASP A CA 1
ATOM 782 C C . ASP A 1 95 ? -10.055 -0.476 10.110 1.00 89.19 95 ASP A C 1
ATOM 784 O O . ASP A 1 95 ? -9.740 0.198 9.124 1.00 89.19 95 ASP A O 1
ATOM 788 N N . GLU A 1 96 ? -9.438 -1.633 10.361 1.00 89.06 96 GLU A N 1
ATOM 789 C CA . GLU A 1 96 ? -8.280 -2.119 9.613 1.00 89.06 96 GLU A CA 1
ATOM 790 C C . GLU A 1 96 ? -8.601 -2.309 8.129 1.00 89.06 96 GLU A C 1
ATOM 792 O O . GLU A 1 96 ? -7.758 -2.035 7.277 1.00 89.06 96 GLU A O 1
ATOM 797 N N . ARG A 1 97 ? -9.830 -2.727 7.798 1.00 88.31 97 ARG A N 1
ATOM 798 C CA . ARG A 1 97 ? -10.272 -2.921 6.409 1.00 88.31 97 ARG A CA 1
ATOM 799 C C . ARG A 1 97 ? -10.306 -1.606 5.632 1.00 88.31 97 ARG A C 1
ATOM 801 O O . ARG A 1 97 ? -9.779 -1.549 4.521 1.00 88.31 97 ARG A O 1
ATOM 808 N N . ALA A 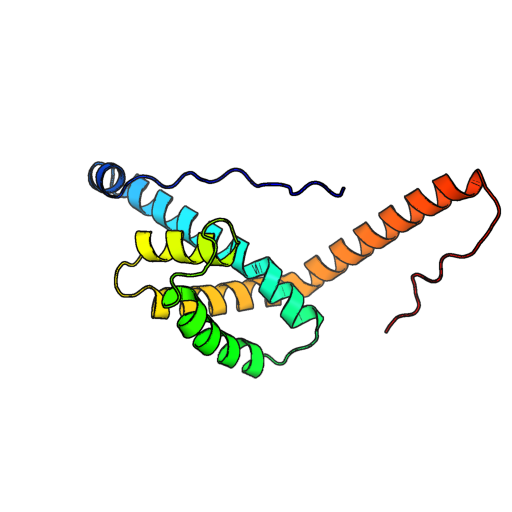1 98 ? -10.911 -0.551 6.182 1.00 89.31 98 ALA A N 1
ATOM 809 C CA . ALA A 1 98 ? -10.963 0.739 5.494 1.00 89.31 98 ALA A CA 1
ATOM 810 C C . ALA A 1 98 ? -9.568 1.373 5.419 1.00 89.31 98 ALA A C 1
ATOM 812 O O . ALA A 1 98 ? -9.180 1.908 4.377 1.00 89.31 98 ALA A O 1
ATOM 813 N N . ALA A 1 99 ? -8.785 1.243 6.493 1.00 91.62 99 ALA A N 1
ATOM 814 C CA . ALA A 1 99 ? -7.403 1.693 6.537 1.00 91.62 99 ALA A CA 1
ATOM 815 C C . ALA A 1 99 ? -6.524 0.966 5.502 1.00 91.62 99 ALA A C 1
ATOM 817 O O . ALA A 1 99 ? -5.721 1.615 4.833 1.00 91.62 99 ALA A O 1
ATOM 818 N N . PHE A 1 100 ? -6.726 -0.341 5.296 1.00 92.12 100 PHE A N 1
ATOM 819 C CA . PHE A 1 100 ? -6.051 -1.115 4.252 1.00 92.12 100 PHE A CA 1
ATOM 820 C C . PHE A 1 100 ? -6.392 -0.598 2.856 1.00 92.12 100 PHE A C 1
ATOM 822 O O . PHE A 1 100 ? -5.490 -0.347 2.063 1.00 92.12 100 PHE A O 1
ATOM 829 N N . ILE A 1 101 ? -7.679 -0.396 2.552 1.00 90.00 101 ILE A N 1
ATOM 830 C CA . ILE A 1 101 ? -8.110 0.112 1.241 1.00 90.00 101 ILE A CA 1
ATOM 831 C C . ILE A 1 101 ? -7.505 1.498 0.982 1.00 90.00 101 ILE A C 1
ATOM 833 O O . ILE A 1 101 ? -6.992 1.750 -0.108 1.00 90.00 101 ILE A O 1
ATOM 837 N N . ARG A 1 102 ? -7.500 2.382 1.989 1.00 93.12 102 ARG A N 1
ATOM 838 C CA . ARG A 1 102 ? -6.863 3.703 1.889 1.00 93.12 102 ARG A CA 1
ATOM 839 C C . ARG A 1 102 ? -5.369 3.580 1.595 1.00 93.12 102 ARG A C 1
ATOM 841 O O . ARG A 1 102 ? -4.890 4.203 0.652 1.00 93.12 102 ARG A O 1
ATOM 848 N N . ALA A 1 103 ? -4.659 2.756 2.363 1.00 93.44 103 ALA A N 1
ATOM 849 C CA . ALA A 1 103 ? -3.231 2.531 2.172 1.00 93.44 103 ALA A CA 1
ATOM 850 C C . ALA A 1 103 ? -2.919 1.937 0.792 1.00 93.44 103 ALA A C 1
ATOM 852 O O . ALA A 1 103 ? -1.960 2.346 0.146 1.00 93.44 103 ALA A O 1
ATOM 853 N N . TRP A 1 104 ? -3.749 1.010 0.312 1.00 92.56 104 TRP A N 1
ATOM 854 C CA . TRP A 1 104 ? -3.613 0.407 -1.010 1.00 92.56 104 TRP A CA 1
ATOM 855 C C . TRP A 1 104 ? -3.734 1.445 -2.120 1.00 92.56 104 TRP A C 1
ATOM 857 O O . TRP A 1 104 ? -2.899 1.472 -3.018 1.00 92.56 104 TRP A O 1
ATOM 867 N N . LEU A 1 105 ? -4.746 2.312 -2.062 1.00 90.81 105 LEU A N 1
ATOM 868 C CA . LEU A 1 105 ? -4.948 3.365 -3.059 1.00 90.81 105 LEU A CA 1
ATOM 869 C C . LEU A 1 105 ? -3.823 4.407 -3.030 1.00 90.81 105 LEU A C 1
ATOM 871 O O . LEU A 1 105 ? -3.359 4.835 -4.083 1.00 90.81 105 LEU A O 1
ATOM 875 N N . GLU A 1 106 ? -3.355 4.782 -1.842 1.00 94.38 106 GLU A N 1
ATOM 876 C CA . GLU A 1 106 ? -2.246 5.724 -1.685 1.00 94.38 106 GLU A CA 1
ATOM 877 C C . GLU A 1 106 ? -0.922 5.135 -2.195 1.00 94.38 106 GLU A C 1
ATOM 879 O O . GLU A 1 106 ? -0.201 5.778 -2.961 1.00 94.38 106 GLU A O 1
ATOM 884 N N . ALA A 1 107 ? -0.625 3.879 -1.850 1.00 92.69 107 ALA A N 1
ATOM 885 C CA . ALA A 1 107 ? 0.538 3.163 -2.366 1.00 92.69 107 ALA A CA 1
ATOM 886 C C . ALA A 1 107 ? 0.441 2.959 -3.885 1.00 92.69 107 ALA A C 1
ATOM 888 O O . ALA A 1 107 ? 1.440 3.085 -4.595 1.00 92.69 107 ALA A O 1
ATOM 889 N N . GLU A 1 108 ? -0.759 2.694 -4.410 1.00 91.31 108 GLU A N 1
ATOM 890 C CA . GLU A 1 108 ? -1.009 2.611 -5.846 1.00 91.31 108 GLU A CA 1
ATOM 891 C C . GLU A 1 108 ? -0.650 3.951 -6.484 1.00 91.31 108 GLU A C 1
ATOM 893 O O . GLU A 1 108 ? 0.200 3.982 -7.371 1.00 91.31 108 GLU A O 1
ATOM 898 N N . GLU A 1 109 ? -1.175 5.070 -6.005 1.00 92.50 109 GLU A N 1
ATOM 899 C CA . GLU A 1 109 ? -0.854 6.385 -6.555 1.00 92.50 109 GLU A CA 1
ATOM 900 C C . GLU A 1 109 ? 0.653 6.700 -6.510 1.00 92.50 109 GLU A C 1
ATOM 902 O O . GLU A 1 109 ? 1.224 7.148 -7.513 1.00 92.50 109 GLU A O 1
ATOM 907 N N . LEU A 1 110 ? 1.323 6.402 -5.393 1.00 92.12 110 LEU A N 1
ATOM 908 C CA . LEU A 1 110 ? 2.772 6.566 -5.252 1.00 92.12 110 LEU A CA 1
ATOM 909 C C . LEU A 1 110 ? 3.543 5.741 -6.281 1.00 92.12 110 LEU A C 1
ATOM 911 O O . LEU A 1 110 ? 4.433 6.268 -6.951 1.00 92.12 110 LEU A O 1
ATOM 915 N N . VAL A 1 111 ? 3.186 4.470 -6.452 1.00 91.31 111 VAL A N 1
ATOM 916 C CA . VAL A 1 111 ? 3.820 3.606 -7.449 1.00 91.31 111 VAL A CA 1
ATOM 917 C C . VAL A 1 111 ? 3.561 4.143 -8.858 1.00 91.31 111 VAL A C 1
ATOM 919 O O . VAL A 1 111 ? 4.506 4.229 -9.629 1.00 91.31 111 VAL A O 1
ATOM 922 N N . ALA A 1 112 ? 2.345 4.596 -9.200 1.00 90.56 112 ALA A N 1
ATOM 923 C CA . ALA A 1 112 ? 2.045 5.151 -10.532 1.00 90.56 112 ALA A CA 1
ATOM 924 C C . ALA A 1 112 ? 2.954 6.326 -10.872 1.00 90.56 112 ALA A C 1
ATOM 926 O O . ALA A 1 112 ? 3.529 6.375 -11.959 1.00 90.56 112 ALA A O 1
ATOM 927 N N . ARG A 1 113 ? 3.076 7.265 -9.929 1.00 93.00 113 ARG A N 1
ATOM 928 C CA . ARG A 1 113 ? 3.892 8.471 -10.092 1.00 93.00 113 ARG A CA 1
ATOM 929 C C . ARG A 1 113 ? 5.371 8.136 -10.283 1.00 93.00 113 ARG A C 1
ATOM 931 O O . ARG A 1 113 ? 6.062 8.857 -10.995 1.00 93.00 113 ARG A O 1
ATOM 938 N N . ASN A 1 114 ? 5.842 7.046 -9.678 1.00 92.62 114 ASN A N 1
ATOM 939 C CA . ASN A 1 114 ? 7.248 6.647 -9.701 1.00 92.62 114 ASN A CA 1
ATOM 940 C C . ASN A 1 114 ? 7.574 5.530 -10.706 1.00 92.62 114 ASN A C 1
ATOM 942 O O . ASN A 1 114 ? 8.756 5.260 -10.911 1.00 92.62 114 ASN A O 1
ATOM 946 N N . MET A 1 115 ? 6.582 4.929 -11.382 1.00 89.12 115 MET A N 1
ATOM 947 C CA . MET A 1 115 ? 6.809 3.826 -12.329 1.00 89.12 115 MET A CA 1
ATOM 948 C C . MET A 1 115 ? 7.906 4.131 -13.356 1.00 89.12 115 MET A C 1
ATOM 950 O O . MET A 1 115 ? 8.788 3.291 -13.497 1.00 89.12 115 MET A O 1
ATOM 954 N N . PRO A 1 116 ? 7.956 5.305 -14.022 1.00 90.12 116 PRO A N 1
ATOM 955 C CA . PRO A 1 116 ? 9.027 5.587 -14.981 1.00 90.12 116 PRO A CA 1
ATOM 956 C C . PRO A 1 116 ? 10.434 5.489 -14.373 1.00 90.12 116 PRO A C 1
ATOM 958 O O . PRO A 1 116 ? 11.353 4.972 -15.007 1.00 90.12 116 PRO A O 1
ATOM 961 N N . ALA A 1 117 ? 10.605 5.945 -13.129 1.00 89.12 117 ALA A N 1
ATOM 962 C CA . ALA A 1 117 ? 11.872 5.841 -12.413 1.00 89.12 117 ALA A CA 1
ATOM 963 C C . ALA A 1 117 ? 12.168 4.390 -12.006 1.00 89.12 117 ALA A C 1
ATOM 965 O O . ALA A 1 117 ? 13.295 3.927 -12.170 1.00 89.12 117 ALA A O 1
ATOM 966 N N . THR A 1 118 ? 11.159 3.651 -11.534 1.00 85.88 118 THR A N 1
ATOM 967 C CA . THR A 1 118 ? 11.275 2.219 -11.225 1.00 85.88 118 THR A CA 1
ATOM 968 C C . THR A 1 118 ? 11.700 1.413 -12.454 1.00 85.88 118 THR A C 1
ATOM 970 O O . THR A 1 118 ? 12.604 0.585 -12.360 1.00 85.88 118 THR A O 1
ATOM 973 N N . GLU A 1 119 ? 11.105 1.680 -13.619 1.00 87.00 119 GLU A N 1
ATOM 974 C CA . GLU A 1 119 ? 11.472 1.039 -14.883 1.00 87.00 119 GLU A CA 1
ATOM 975 C C . GLU A 1 119 ? 12.900 1.387 -15.306 1.00 87.00 119 GLU A C 1
ATOM 977 O O . GLU A 1 119 ? 13.640 0.505 -15.743 1.00 87.00 119 GLU A O 1
ATOM 982 N N . TRP A 1 120 ? 13.302 2.654 -15.160 1.00 88.19 120 TRP A N 1
ATOM 983 C CA . TRP A 1 120 ? 14.669 3.080 -15.452 1.00 88.19 120 TRP A CA 1
ATOM 984 C C . TRP A 1 120 ? 15.685 2.344 -14.569 1.00 88.19 120 TRP A C 1
ATOM 986 O O . TRP A 1 120 ? 16.593 1.708 -15.099 1.00 88.19 120 TRP A O 1
ATOM 996 N N . ILE A 1 121 ? 15.483 2.320 -13.246 1.00 84.50 121 ILE A N 1
ATOM 997 C CA . ILE A 1 121 ? 16.358 1.590 -12.311 1.00 84.50 121 ILE A CA 1
ATOM 998 C C . ILE A 1 121 ? 16.404 0.096 -12.659 1.00 84.50 121 ILE A C 1
ATOM 1000 O O . ILE A 1 121 ? 17.478 -0.503 -12.669 1.00 84.50 121 ILE A O 1
ATOM 1004 N N . ALA A 1 122 ? 15.260 -0.519 -12.971 1.00 82.81 122 ALA A N 1
ATOM 1005 C CA . ALA A 1 122 ? 15.204 -1.932 -13.337 1.00 82.81 122 ALA A CA 1
ATOM 1006 C C . ALA A 1 122 ? 16.016 -2.240 -14.608 1.00 82.81 122 ALA A C 1
ATOM 1008 O O . ALA A 1 122 ? 16.694 -3.270 -14.663 1.00 82.81 122 ALA A O 1
ATOM 1009 N N . ARG A 1 123 ? 15.991 -1.345 -15.608 1.00 83.12 123 ARG A N 1
ATOM 1010 C CA . ARG A 1 123 ? 16.820 -1.458 -16.820 1.00 83.12 123 ARG A CA 1
ATOM 1011 C C . ARG A 1 123 ? 18.304 -1.331 -16.495 1.00 83.12 123 ARG A C 1
ATOM 1013 O O . ARG A 1 123 ? 19.056 -2.234 -16.842 1.00 83.12 123 ARG A O 1
ATOM 1020 N N . GLU A 1 124 ? 18.700 -0.302 -15.748 1.00 84.06 124 GLU A N 1
ATOM 1021 C CA . GLU A 1 124 ? 20.099 -0.094 -15.340 1.00 84.0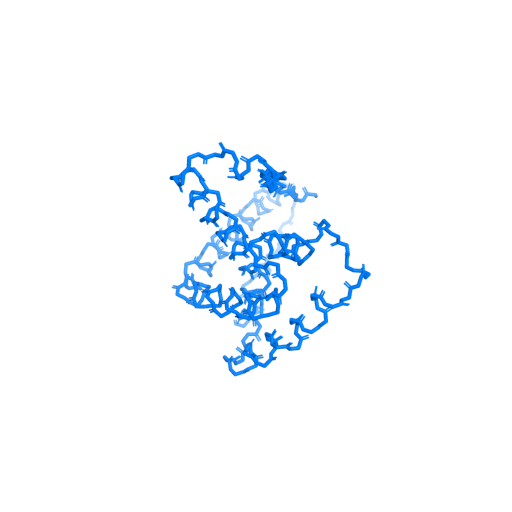6 124 GLU A CA 1
ATOM 1022 C C . GLU A 1 124 ? 20.658 -1.291 -14.555 1.00 84.06 124 GLU A C 1
ATOM 1024 O O . GLU A 1 124 ? 21.776 -1.751 -14.798 1.00 84.06 124 GLU A O 1
ATOM 1029 N N . LEU A 1 125 ? 19.864 -1.858 -13.640 1.00 77.88 125 LEU A N 1
ATOM 1030 C CA . LEU A 1 125 ? 20.239 -3.063 -12.897 1.00 77.88 125 LEU A CA 1
ATOM 1031 C C . LEU A 1 125 ? 20.381 -4.285 -13.813 1.00 77.88 125 LEU A C 1
ATOM 1033 O O . LEU A 1 125 ? 21.289 -5.100 -13.619 1.00 77.88 125 LEU A O 1
ATOM 1037 N N . CYS A 1 126 ? 19.505 -4.420 -14.811 1.00 78.81 126 CYS A N 1
ATOM 1038 C CA . CYS A 1 126 ? 19.586 -5.495 -15.794 1.00 78.81 126 CYS A CA 1
ATOM 1039 C C . CYS A 1 126 ? 20.846 -5.364 -16.655 1.00 78.81 126 CYS A C 1
ATOM 1041 O O . CYS A 1 126 ? 21.577 -6.345 -16.814 1.00 78.81 126 CYS A O 1
ATOM 1043 N N . ASP A 1 127 ? 21.150 -4.158 -17.128 1.00 75.19 127 ASP A N 1
ATOM 1044 C CA . ASP A 1 127 ? 22.321 -3.864 -17.950 1.00 75.19 127 ASP A CA 1
ATOM 1045 C C . ASP A 1 127 ? 23.618 -4.094 -17.169 1.00 75.19 127 ASP A C 1
ATOM 1047 O O . ASP A 1 127 ? 24.492 -4.833 -17.628 1.00 75.19 127 ASP A O 1
ATOM 1051 N N . CYS A 1 128 ? 23.709 -3.599 -15.931 1.00 72.06 128 CYS A N 1
ATOM 1052 C CA . CYS A 1 128 ? 24.848 -3.852 -15.045 1.00 72.06 128 CYS A CA 1
ATOM 1053 C C . CYS A 1 128 ? 25.028 -5.350 -14.733 1.00 72.06 128 CYS A C 1
ATOM 1055 O O . CYS A 1 128 ? 26.150 -5.871 -14.722 1.00 72.06 128 CYS A O 1
ATOM 1057 N N . GLY A 1 129 ? 23.927 -6.074 -14.504 1.00 66.69 129 GLY A N 1
ATOM 1058 C CA . GLY A 1 129 ? 23.938 -7.522 -14.281 1.00 66.69 129 GLY A CA 1
ATOM 1059 C C . GLY A 1 129 ? 24.349 -8.319 -15.525 1.00 66.69 129 GLY A C 1
ATOM 1060 O O . GLY A 1 129 ? 25.057 -9.330 -15.422 1.00 66.69 129 GLY A O 1
ATOM 1061 N N . CYS A 1 130 ? 23.952 -7.856 -16.711 1.00 58.75 130 CYS A N 1
ATOM 1062 C CA . CYS A 1 130 ? 24.358 -8.417 -17.997 1.00 58.75 130 CYS A CA 1
ATOM 1063 C C . CYS A 1 130 ? 25.845 -8.167 -18.269 1.00 58.75 130 CYS A C 1
ATOM 1065 O O . CYS A 1 130 ? 26.562 -9.097 -18.651 1.00 58.75 130 CYS A O 1
ATOM 1067 N N . ASP A 1 131 ? 26.337 -6.967 -17.978 1.00 56.69 131 ASP A N 1
ATOM 1068 C CA . ASP A 1 131 ? 27.744 -6.595 -18.105 1.00 56.69 131 ASP A CA 1
ATOM 1069 C C . ASP A 1 131 ? 28.653 -7.427 -17.194 1.00 56.69 131 ASP A C 1
ATOM 1071 O O . ASP A 1 131 ? 29.699 -7.924 -17.630 1.00 56.69 131 ASP A O 1
ATOM 1075 N N . ALA A 1 132 ? 28.236 -7.667 -15.949 1.00 57.03 132 ALA A N 1
ATOM 1076 C CA . ALA A 1 132 ? 28.948 -8.548 -15.028 1.00 57.03 132 ALA A CA 1
ATOM 1077 C C . ALA A 1 132 ? 29.020 -9.997 -15.554 1.00 57.03 132 ALA A C 1
ATOM 1079 O O . ALA A 1 132 ? 30.088 -10.621 -15.531 1.00 57.03 132 ALA A O 1
ATOM 1080 N N . ARG A 1 133 ? 27.921 -10.532 -16.114 1.00 54.91 133 ARG A N 1
ATOM 1081 C CA . ARG A 1 133 ? 27.912 -11.866 -16.753 1.00 54.91 133 ARG A CA 1
ATOM 1082 C C . ARG A 1 133 ? 28.783 -11.922 -18.005 1.00 54.91 133 ARG A C 1
ATOM 1084 O O . ARG A 1 133 ? 29.447 -12.934 -18.226 1.00 54.91 133 ARG A O 1
ATOM 1091 N N . LEU A 1 134 ? 28.812 -10.867 -18.818 1.00 52.84 134 LEU A N 1
ATOM 1092 C CA . LEU A 1 134 ? 29.652 -10.796 -20.017 1.00 52.84 134 LEU A CA 1
ATOM 1093 C C . LEU A 1 134 ? 31.143 -10.729 -19.661 1.00 52.84 134 LEU A C 1
ATOM 1095 O O . LEU A 1 134 ? 31.949 -11.394 -20.315 1.00 52.84 134 LEU A O 1
ATOM 1099 N N . ARG A 1 135 ? 31.523 -10.014 -18.593 1.00 54.97 135 ARG A N 1
ATOM 1100 C CA . ARG A 1 135 ? 32.902 -10.015 -18.065 1.00 54.97 135 ARG A CA 1
ATOM 1101 C C . ARG A 1 135 ? 33.299 -11.383 -17.497 1.00 54.97 135 ARG A C 1
ATOM 1103 O O . ARG A 1 135 ? 34.421 -11.822 -17.737 1.00 54.97 135 ARG A O 1
ATOM 1110 N N . GLY A 1 136 ? 32.372 -12.106 -16.861 1.00 53.47 136 GLY A N 1
ATOM 1111 C CA . GLY A 1 136 ? 32.575 -13.503 -16.447 1.00 53.47 136 GLY A CA 1
ATOM 1112 C C . GLY A 1 136 ? 32.709 -14.485 -17.624 1.00 53.47 136 GLY A C 1
ATOM 1113 O O . GLY A 1 136 ? 33.568 -15.364 -17.607 1.00 53.47 136 GLY A O 1
ATOM 1114 N N . ARG A 1 137 ? 31.925 -14.302 -18.697 1.00 48.28 137 ARG A N 1
ATOM 1115 C CA . ARG A 1 137 ? 31.961 -15.146 -19.911 1.00 48.28 137 ARG A CA 1
ATOM 1116 C C . ARG A 1 137 ? 33.120 -14.843 -20.863 1.00 48.28 137 ARG A C 1
ATOM 1118 O O . ARG A 1 137 ? 33.455 -15.689 -21.681 1.00 48.28 137 ARG A O 1
ATOM 1125 N N . ARG A 1 138 ? 33.816 -13.705 -20.759 1.00 46.59 138 ARG A N 1
ATOM 1126 C CA . ARG A 1 138 ? 35.082 -13.511 -21.504 1.00 46.59 138 ARG A CA 1
ATOM 1127 C C . ARG A 1 138 ? 36.205 -14.455 -21.044 1.00 46.59 138 ARG A C 1
ATOM 1129 O O . ARG A 1 138 ? 37.177 -14.601 -21.776 1.00 46.59 138 ARG A O 1
ATOM 1136 N N . ARG A 1 139 ? 36.054 -15.147 -19.903 1.00 49.50 139 ARG A N 1
ATOM 1137 C CA . ARG A 1 139 ? 36.915 -16.279 -19.502 1.00 49.50 139 ARG A CA 1
ATOM 1138 C C . ARG A 1 139 ? 36.467 -17.643 -20.046 1.00 49.50 139 ARG A C 1
ATOM 1140 O O . ARG A 1 139 ? 37.245 -18.584 -19.973 1.00 49.50 139 ARG A O 1
ATOM 1147 N N . MET A 1 140 ? 35.272 -17.765 -20.626 1.00 48.75 140 MET A N 1
ATOM 1148 C CA . MET A 1 140 ? 34.806 -18.995 -21.275 1.00 48.75 140 MET A CA 1
ATOM 1149 C C . MET A 1 140 ? 33.859 -18.681 -22.439 1.00 48.75 140 MET A C 1
ATOM 1151 O O . MET A 1 140 ? 32.696 -18.367 -22.218 1.00 48.75 140 MET A O 1
ATOM 1155 N N . GLY A 1 141 ? 34.372 -18.803 -23.669 1.00 45.81 141 GLY A N 1
ATOM 1156 C CA . GLY A 1 141 ? 33.619 -19.117 -24.895 1.00 45.81 141 GLY A CA 1
ATOM 1157 C C . GLY A 1 141 ? 32.332 -18.326 -25.176 1.00 45.81 141 GLY A C 1
ATOM 1158 O O . GLY A 1 141 ? 31.278 -18.581 -24.601 1.00 45.81 141 GLY A O 1
ATOM 1159 N N . ARG A 1 142 ? 32.392 -17.427 -26.167 1.00 43.81 142 ARG A N 1
ATOM 1160 C CA . ARG A 1 142 ? 31.274 -16.611 -26.679 1.00 43.81 142 ARG A CA 1
ATOM 1161 C C . ARG A 1 142 ? 29.967 -17.411 -26.866 1.00 43.81 142 ARG A C 1
ATOM 1163 O O . ARG A 1 142 ? 29.829 -18.159 -27.828 1.00 43.81 142 ARG A O 1
ATOM 1170 N N . ARG A 1 143 ? 28.959 -17.134 -26.034 1.00 48.06 143 ARG A N 1
ATOM 1171 C CA . ARG A 1 143 ? 27.533 -17.256 -26.392 1.00 48.06 143 ARG A CA 1
ATOM 1172 C C . ARG A 1 143 ? 26.838 -15.930 -26.091 1.00 48.06 143 ARG A C 1
ATOM 1174 O O . ARG A 1 143 ? 26.951 -15.427 -24.968 1.00 48.06 143 ARG A O 1
ATOM 1181 N N . ARG A 1 144 ? 26.190 -15.365 -27.117 1.00 47.47 144 ARG A N 1
ATOM 1182 C CA . ARG A 1 144 ? 25.401 -14.122 -27.065 1.00 47.47 144 ARG A CA 1
ATOM 1183 C C . ARG A 1 144 ? 24.349 -14.214 -25.948 1.00 47.47 144 ARG A C 1
ATOM 1185 O O . ARG A 1 144 ? 23.823 -15.291 -25.684 1.00 47.47 144 ARG A O 1
ATOM 1192 N N . CYS A 1 145 ? 24.128 -13.106 -25.243 1.00 46.50 145 CYS A N 1
ATOM 1193 C CA . CYS A 1 145 ? 23.022 -12.951 -24.300 1.00 46.50 145 CYS A CA 1
ATOM 1194 C C . CYS A 1 145 ? 21.838 -12.353 -25.061 1.00 46.50 145 CYS A C 1
ATOM 1196 O O . CYS A 1 145 ? 21.907 -11.195 -25.464 1.00 46.50 145 CYS A O 1
ATOM 1198 N N . ASP A 1 146 ? 20.773 -13.132 -25.229 1.00 47.75 146 ASP A N 1
ATOM 1199 C CA . ASP A 1 146 ? 19.502 -12.712 -25.830 1.00 47.75 146 ASP A CA 1
ATOM 1200 C C . ASP A 1 146 ? 18.607 -12.011 -24.788 1.00 47.75 146 ASP A C 1
ATOM 1202 O O . ASP A 1 146 ? 17.445 -12.355 -24.606 1.00 47.75 146 ASP A O 1
ATOM 1206 N N . CYS A 1 147 ? 19.155 -11.048 -24.040 1.00 48.09 147 CYS A N 1
ATOM 1207 C CA . CYS A 1 147 ? 18.414 -10.371 -22.965 1.00 48.09 147 CYS A CA 1
ATOM 1208 C C . CYS A 1 147 ? 17.532 -9.209 -23.461 1.00 48.09 147 CYS A C 1
ATOM 1210 O O . CYS A 1 147 ? 16.797 -8.636 -22.668 1.00 48.09 147 CYS A O 1
ATOM 1212 N N . ALA A 1 148 ? 17.597 -8.849 -24.747 1.00 42.53 148 ALA A N 1
ATOM 1213 C CA . ALA A 1 148 ? 16.957 -7.642 -25.282 1.00 42.53 148 ALA A CA 1
ATOM 1214 C C . ALA A 1 148 ? 15.740 -7.908 -26.190 1.00 42.53 148 ALA A C 1
ATOM 1216 O O . ALA A 1 148 ? 15.287 -7.003 -26.883 1.00 42.53 148 ALA A O 1
ATOM 1217 N N . GLN A 1 149 ? 15.205 -9.133 -26.223 1.00 40.06 149 GLN A N 1
ATOM 1218 C CA . GLN A 1 149 ? 14.016 -9.455 -27.023 1.00 40.06 149 GLN A CA 1
ATOM 1219 C C . GLN A 1 149 ? 12.940 -10.131 -26.176 1.00 40.06 149 GLN A C 1
ATOM 1221 O O . GLN A 1 149 ? 12.653 -11.314 -26.320 1.00 40.06 149 GLN A O 1
ATOM 1226 N N . ALA A 1 150 ? 12.327 -9.351 -25.292 1.00 37.28 150 ALA A N 1
ATOM 1227 C CA . ALA A 1 150 ? 10.989 -9.632 -24.792 1.00 37.28 150 ALA A CA 1
ATOM 1228 C C . ALA A 1 150 ? 10.261 -8.298 -24.551 1.00 37.28 150 ALA A C 1
ATOM 1230 O O . ALA A 1 150 ? 10.361 -7.730 -23.469 1.00 37.28 150 ALA A O 1
ATOM 1231 N N . HIS A 1 151 ? 9.542 -7.874 -25.599 1.00 42.12 151 HIS A N 1
ATOM 1232 C CA . HIS A 1 151 ? 8.420 -6.919 -25.647 1.00 42.12 151 HIS A CA 1
ATOM 1233 C C . HIS A 1 151 ? 8.660 -5.437 -25.333 1.00 42.12 151 HIS A C 1
ATOM 1235 O O . HIS A 1 151 ? 8.657 -5.045 -24.148 1.00 42.12 151 HIS A O 1
#

Foldseek 3Di:
DPDDPPPDDPDDDDPVRLVVDDPVVVVVSLVVLLVLLLVLLLVVLLVCVVVVDDPVVLLVVQLVCLCCLQVDPPDDLPHSSVSNNVSLCSNPPPCSSVVSSVSSVVSNVVNVVCSVVVVVVVVVVVVVVVVVVVVVCVVPDDDDDPPPPDD